Protein AF-A0A243Q905-F1 (afdb_monomer_lite)

Structure (mmCIF, N/CA/C/O backbone):
data_AF-A0A243Q905-F1
#
_entry.id   AF-A0A243Q905-F1
#
loop_
_atom_site.group_PDB
_atom_site.id
_atom_site.type_symbol
_atom_site.label_atom_id
_atom_site.label_alt_id
_atom_site.label_comp_id
_atom_site.label_asym_id
_atom_site.label_entity_id
_atom_site.label_seq_id
_atom_site.pdbx_PDB_ins_code
_atom_site.Cartn_x
_atom_site.Cartn_y
_atom_site.Cartn_z
_atom_site.occupancy
_atom_site.B_iso_or_equiv
_atom_site.auth_seq_id
_atom_site.auth_comp_id
_atom_site.auth_asym_id
_atom_site.auth_atom_id
_atom_site.pdbx_PDB_model_num
ATOM 1 N N . MET A 1 1 ? 5.027 20.295 26.145 1.00 36.41 1 MET A N 1
ATOM 2 C CA . MET A 1 1 ? 4.636 19.138 25.311 1.00 36.41 1 MET A CA 1
ATOM 3 C C . MET A 1 1 ? 5.663 18.046 25.541 1.00 36.41 1 MET A C 1
ATOM 5 O O . MET A 1 1 ? 6.809 18.244 25.166 1.00 36.41 1 MET A O 1
ATOM 9 N N . GLY A 1 2 ? 5.301 16.977 26.256 1.00 36.75 2 GLY A N 1
ATOM 10 C CA . GLY A 1 2 ? 6.217 15.869 26.540 1.00 36.75 2 GLY A CA 1
ATOM 11 C C . GLY A 1 2 ? 6.586 15.154 25.245 1.00 36.75 2 GLY A C 1
ATOM 12 O O . GLY A 1 2 ? 5.700 14.657 24.554 1.00 36.75 2 GLY A O 1
ATOM 13 N N . GLY A 1 3 ? 7.871 15.168 24.891 1.00 38.31 3 GLY A N 1
ATOM 14 C CA . GLY A 1 3 ? 8.380 14.436 23.739 1.00 38.31 3 GLY A CA 1
ATOM 15 C C . GLY A 1 3 ? 8.207 12.945 23.987 1.00 38.31 3 GLY A C 1
ATOM 16 O O . GLY A 1 3 ? 8.796 12.408 24.922 1.00 38.31 3 GLY A O 1
ATOM 17 N N . ALA A 1 4 ? 7.365 12.294 23.188 1.00 54.94 4 ALA A N 1
ATOM 18 C CA . ALA A 1 4 ? 7.300 10.845 23.180 1.00 54.94 4 ALA A CA 1
ATOM 19 C C . ALA A 1 4 ? 8.661 10.312 22.724 1.00 54.94 4 ALA A C 1
ATOM 21 O O . ALA A 1 4 ? 9.200 10.762 21.709 1.00 54.94 4 ALA A O 1
ATOM 22 N N . THR A 1 5 ? 9.220 9.376 23.486 1.00 56.31 5 THR A N 1
ATOM 23 C CA . THR A 1 5 ? 10.398 8.614 23.077 1.00 56.31 5 THR A CA 1
ATOM 24 C C . THR A 1 5 ? 10.138 8.037 21.682 1.00 56.31 5 THR A C 1
ATOM 26 O O . THR A 1 5 ? 9.063 7.468 21.467 1.00 56.31 5 THR A O 1
ATOM 29 N N . PRO A 1 6 ? 11.059 8.190 20.715 1.00 58.44 6 PRO A N 1
ATOM 30 C CA . PRO A 1 6 ? 10.881 7.590 19.402 1.00 58.44 6 PRO A CA 1
ATOM 31 C C . PRO A 1 6 ? 10.760 6.074 19.567 1.00 58.44 6 PRO A C 1
ATOM 33 O O . PRO A 1 6 ? 11.680 5.412 20.041 1.00 58.44 6 PRO A O 1
ATOM 36 N N . MET A 1 7 ? 9.596 5.536 19.213 1.00 63.97 7 MET A N 1
ATOM 37 C CA . MET A 1 7 ? 9.356 4.100 19.235 1.00 63.97 7 MET A CA 1
ATOM 38 C C . MET A 1 7 ? 9.819 3.482 17.920 1.00 63.97 7 MET A C 1
ATOM 40 O O . MET A 1 7 ? 9.433 3.937 16.842 1.00 63.97 7 MET A O 1
ATOM 44 N N . THR A 1 8 ? 10.632 2.433 18.010 1.00 59.84 8 THR A N 1
ATOM 45 C CA . THR A 1 8 ? 11.116 1.689 16.845 1.00 59.84 8 THR A CA 1
ATOM 46 C C . THR A 1 8 ? 10.045 0.711 16.353 1.00 59.84 8 THR A C 1
ATOM 48 O O . THR A 1 8 ? 9.498 -0.086 17.111 1.00 59.84 8 THR A O 1
ATOM 51 N N . THR A 1 9 ? 9.750 0.749 15.055 1.00 60.66 9 THR A N 1
ATOM 52 C CA . THR A 1 9 ? 8.813 -0.153 14.354 1.00 60.66 9 THR A CA 1
ATOM 53 C C . THR A 1 9 ? 9.417 -1.519 14.025 1.00 60.66 9 THR A C 1
ATOM 55 O O . THR A 1 9 ? 8.675 -2.494 13.856 1.00 60.66 9 THR A O 1
ATOM 58 N N . ARG A 1 10 ? 10.754 -1.581 13.921 1.00 60.81 10 ARG A N 1
ATOM 59 C CA . ARG A 1 10 ? 11.518 -2.723 13.391 1.00 60.81 10 ARG A CA 1
ATOM 60 C C . ARG A 1 10 ? 11.431 -3.977 14.250 1.00 60.81 10 ARG A C 1
ATOM 62 O O . ARG A 1 10 ? 11.291 -5.054 13.685 1.00 60.81 10 ARG A O 1
ATOM 69 N N . ASP A 1 11 ? 11.412 -3.823 15.568 1.00 65.38 11 ASP A N 1
ATOM 70 C CA . ASP A 1 11 ? 11.341 -4.962 16.494 1.00 65.38 11 ASP A CA 1
ATOM 71 C C . ASP A 1 11 ? 9.894 -5.324 16.865 1.00 65.38 11 ASP A C 1
ATOM 73 O O . ASP A 1 11 ? 9.646 -6.268 17.599 1.00 65.38 11 ASP A O 1
ATOM 77 N N . HIS A 1 12 ? 8.907 -4.595 16.325 1.00 68.69 12 HIS A N 1
ATOM 78 C CA . HIS A 1 12 ? 7.469 -4.783 16.574 1.00 68.69 12 HIS A CA 1
ATOM 79 C C . HIS A 1 12 ? 7.015 -4.665 18.044 1.00 68.69 12 HIS A C 1
ATOM 81 O O . HIS A 1 12 ? 5.816 -4.758 18.313 1.00 68.69 12 HIS A O 1
ATOM 87 N N . ASP A 1 13 ? 7.926 -4.350 18.963 1.00 79.31 13 ASP A N 1
ATOM 88 C CA . ASP A 1 13 ? 7.658 -4.168 20.395 1.00 79.31 13 ASP A CA 1
ATOM 89 C C . ASP A 1 13 ? 6.723 -2.991 20.698 1.00 79.31 13 ASP A C 1
ATOM 91 O O . ASP A 1 13 ? 6.077 -2.959 21.744 1.00 79.31 13 ASP A O 1
ATOM 95 N N . TYR A 1 14 ? 6.556 -2.059 19.749 1.00 84.38 14 TYR A N 1
ATOM 96 C CA . TYR A 1 14 ? 5.599 -0.954 19.870 1.00 84.38 14 TYR A CA 1
ATOM 97 C C . TYR A 1 14 ? 4.170 -1.439 20.150 1.00 84.38 14 TYR A C 1
ATOM 99 O O . TYR A 1 14 ? 3.373 -0.709 20.730 1.00 84.38 14 TYR A O 1
ATOM 107 N N . ALA A 1 15 ? 3.820 -2.658 19.722 1.00 84.38 15 ALA A N 1
ATOM 108 C CA . ALA A 1 15 ? 2.500 -3.223 19.960 1.00 84.38 15 ALA A CA 1
ATOM 109 C C . ALA A 1 15 ? 2.271 -3.579 21.438 1.00 84.38 15 ALA A C 1
ATOM 111 O O . ALA A 1 15 ? 1.122 -3.622 21.864 1.00 84.38 15 ALA A O 1
ATOM 112 N N . ALA A 1 16 ? 3.324 -3.820 22.218 1.00 86.44 16 ALA A N 1
ATOM 113 C CA . ALA A 1 16 ? 3.224 -4.059 23.656 1.00 86.44 16 ALA A CA 1
ATOM 114 C C . ALA A 1 16 ? 3.307 -2.762 24.482 1.00 86.44 16 ALA A C 1
ATOM 116 O O . ALA A 1 16 ? 2.997 -2.784 25.670 1.00 86.44 16 ALA A O 1
ATOM 117 N N . ASP A 1 17 ? 3.694 -1.636 23.870 1.00 90.81 17 ASP A N 1
ATOM 118 C CA . ASP A 1 17 ? 3.846 -0.361 24.570 1.00 90.81 17 ASP A CA 1
ATOM 119 C C . ASP A 1 17 ? 2.500 0.176 25.090 1.00 90.81 17 ASP A C 1
ATOM 121 O O . ASP A 1 17 ? 1.520 0.344 24.356 1.00 90.81 17 ASP A O 1
ATOM 125 N N . GLU A 1 18 ? 2.450 0.486 26.385 1.00 92.69 18 GLU A N 1
ATOM 126 C CA . GLU A 1 18 ? 1.229 0.948 27.047 1.00 92.69 18 GLU A CA 1
ATOM 127 C C . GLU A 1 18 ? 0.772 2.322 26.547 1.00 92.69 18 GLU A C 1
ATOM 129 O O . GLU A 1 18 ? -0.429 2.604 26.475 1.00 92.69 18 GLU A O 1
ATOM 134 N N . THR A 1 19 ? 1.715 3.201 26.195 1.00 91.38 19 THR A N 1
ATOM 135 C CA . THR A 1 19 ? 1.391 4.532 25.677 1.00 91.38 19 THR A CA 1
ATOM 136 C C . THR A 1 19 ? 0.781 4.427 24.289 1.00 91.38 19 THR A C 1
ATOM 138 O O . THR A 1 19 ? -0.249 5.052 24.033 1.00 91.38 19 THR A O 1
ATOM 141 N N . TYR A 1 20 ? 1.347 3.591 23.425 1.00 91.88 20 TYR A N 1
ATOM 142 C CA . TYR A 1 20 ? 0.787 3.251 22.129 1.00 91.88 20 TYR A CA 1
ATOM 143 C C . TYR A 1 20 ? -0.635 2.718 22.247 1.00 91.88 20 TYR A C 1
ATOM 145 O O . TYR A 1 20 ? -1.537 3.249 21.597 1.00 91.88 20 TYR A O 1
ATOM 153 N N . GLN A 1 21 ? -0.855 1.715 23.101 1.00 93.12 21 GLN A N 1
ATOM 154 C CA . GLN A 1 21 ? -2.175 1.112 23.281 1.00 93.12 21 GLN A CA 1
ATOM 155 C C . GLN A 1 21 ? -3.198 2.125 23.795 1.00 93.12 21 GLN A C 1
ATOM 157 O O . GLN A 1 21 ? -4.305 2.217 23.261 1.00 93.12 21 GLN A O 1
ATOM 162 N N . ARG A 1 22 ? -2.812 2.956 24.769 1.00 95.25 22 ARG A N 1
ATOM 163 C CA . ARG A 1 22 ? -3.668 4.023 25.301 1.00 95.25 22 ARG A CA 1
ATOM 164 C C . ARG A 1 22 ? -4.036 5.056 24.234 1.00 95.25 22 ARG A C 1
ATOM 166 O O . ARG A 1 22 ? -5.208 5.407 24.115 1.00 95.25 22 ARG A O 1
ATOM 173 N N . VAL A 1 23 ? -3.063 5.538 23.457 1.00 95.19 23 VAL A N 1
ATOM 174 C CA . VAL A 1 23 ? -3.295 6.536 22.397 1.00 95.19 23 VAL A CA 1
ATOM 175 C C . VAL A 1 23 ? -4.145 5.947 21.273 1.00 95.19 23 VAL A C 1
ATOM 177 O O . VAL A 1 23 ? -5.120 6.569 20.856 1.00 95.19 23 VAL A O 1
ATOM 180 N N . LYS A 1 24 ? -3.824 4.730 20.819 1.00 95.38 24 LYS A N 1
ATOM 181 C CA . LYS A 1 24 ? -4.591 4.007 19.800 1.00 95.38 24 LYS A CA 1
ATOM 182 C C . LYS A 1 24 ? -6.045 3.829 20.233 1.00 95.38 24 LYS A C 1
ATOM 184 O O . LYS A 1 24 ? -6.941 4.137 19.450 1.00 95.38 24 LYS A O 1
ATOM 189 N N . LYS A 1 25 ? -6.281 3.380 21.471 1.00 95.94 25 LYS A N 1
ATOM 190 C CA . LYS A 1 25 ? -7.632 3.209 22.017 1.00 95.94 25 LYS A CA 1
ATOM 191 C C . LYS A 1 25 ? -8.383 4.539 22.076 1.00 95.94 25 LYS A C 1
ATOM 193 O O . LYS A 1 25 ? -9.474 4.623 21.535 1.00 95.94 25 LYS A O 1
ATOM 198 N N . SER A 1 26 ? -7.773 5.578 22.649 1.00 96.94 26 SER A N 1
ATOM 199 C CA . SER A 1 26 ? -8.389 6.909 22.770 1.00 96.94 26 SER A CA 1
ATOM 200 C C . SER A 1 26 ? -8.826 7.482 21.415 1.00 96.94 26 SER A C 1
ATOM 202 O O . SER A 1 26 ? -9.953 7.948 21.273 1.00 96.94 26 SER A O 1
ATOM 204 N N . LEU A 1 27 ? -7.975 7.382 20.387 1.00 97.12 27 LEU A N 1
ATOM 205 C CA . LEU A 1 27 ? -8.321 7.831 19.033 1.00 97.12 27 LEU A CA 1
ATOM 206 C C . LEU A 1 27 ? -9.407 6.966 18.381 1.00 97.12 27 LEU A C 1
ATOM 208 O O . LEU A 1 27 ? -10.259 7.499 17.675 1.00 97.12 27 LEU A O 1
ATOM 212 N N . THR A 1 28 ? -9.383 5.651 18.616 1.00 96.69 28 THR A N 1
ATOM 213 C CA . THR A 1 28 ? -10.397 4.724 18.087 1.00 96.69 28 THR A CA 1
ATOM 214 C C . THR A 1 28 ? -11.769 5.026 18.684 1.00 96.69 28 THR A C 1
ATOM 216 O O . THR A 1 28 ? -12.728 5.203 17.935 1.00 96.69 28 THR A O 1
ATOM 219 N N . ASP A 1 29 ? -11.844 5.164 20.011 1.00 95.50 29 ASP A N 1
ATOM 220 C CA . ASP A 1 29 ? -13.077 5.500 20.728 1.00 95.50 29 ASP A CA 1
ATOM 221 C C . ASP A 1 29 ? -13.626 6.852 20.235 1.00 95.50 29 ASP A C 1
ATOM 223 O O . ASP A 1 29 ? -14.781 6.944 19.832 1.00 95.50 29 ASP A O 1
ATOM 227 N N . ALA A 1 30 ? -12.770 7.879 20.128 1.00 96.75 30 ALA A N 1
ATOM 228 C CA . ALA A 1 30 ? -13.175 9.198 19.638 1.00 96.75 30 ALA A CA 1
ATOM 229 C C . ALA A 1 30 ? -13.714 9.176 18.192 1.00 96.75 30 ALA A C 1
ATOM 231 O O . ALA A 1 30 ? -14.621 9.941 17.852 1.00 96.75 30 ALA A O 1
ATOM 232 N N . MET A 1 31 ? -13.173 8.312 17.324 1.00 96.31 31 MET A N 1
ATOM 233 C CA . MET A 1 31 ? -13.689 8.130 15.963 1.00 96.31 31 MET A CA 1
ATOM 234 C C . MET A 1 31 ? -15.065 7.458 15.950 1.00 96.31 31 MET A C 1
ATOM 236 O O . MET A 1 31 ? -15.927 7.881 15.179 1.00 96.31 31 MET A O 1
ATOM 240 N N . ILE A 1 32 ? -15.288 6.456 16.804 1.00 95.75 32 ILE A N 1
ATOM 241 C CA . ILE A 1 32 ? -16.585 5.778 16.948 1.00 95.75 32 ILE A CA 1
ATOM 242 C C . ILE A 1 32 ? -17.635 6.736 17.515 1.00 95.75 32 ILE A C 1
ATOM 244 O O . ILE A 1 32 ? -18.734 6.828 16.964 1.00 95.75 32 ILE A O 1
ATOM 248 N N . ASP A 1 33 ? -17.286 7.507 18.546 1.00 95.44 33 ASP A N 1
ATOM 249 C CA . ASP A 1 33 ? -18.168 8.523 19.122 1.00 95.44 33 ASP A CA 1
ATOM 250 C C . ASP A 1 33 ? -18.576 9.533 18.046 1.00 95.44 33 ASP A C 1
ATOM 252 O O . ASP A 1 33 ? -19.760 9.814 17.843 1.00 95.44 33 ASP A O 1
ATOM 256 N N . ARG A 1 34 ? -17.602 10.026 17.266 1.0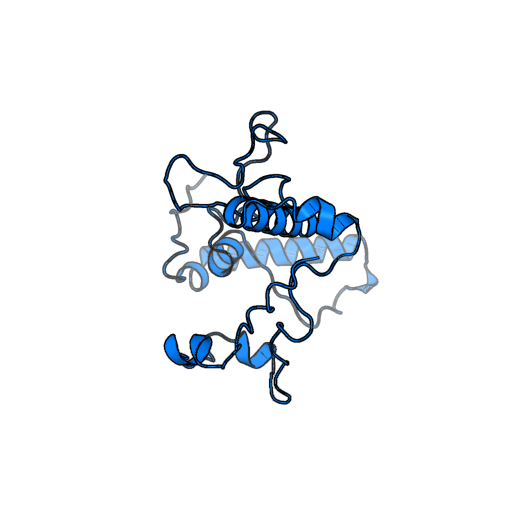0 96.94 34 ARG A N 1
ATOM 257 C CA . ARG A 1 34 ? -17.875 10.967 16.176 1.00 96.94 34 ARG A CA 1
ATOM 258 C C . ARG A 1 34 ? -18.741 10.351 15.081 1.00 96.94 34 ARG A C 1
ATOM 260 O O . ARG A 1 34 ? -19.637 11.036 14.590 1.00 96.94 34 ARG A O 1
ATOM 267 N N . ALA A 1 35 ? -18.508 9.097 14.703 1.00 96.38 35 ALA A N 1
ATOM 268 C CA . ALA A 1 35 ? -19.347 8.402 13.731 1.00 96.38 35 ALA A CA 1
ATOM 269 C C . ALA A 1 35 ? -20.794 8.283 14.235 1.00 96.38 35 ALA A C 1
ATOM 271 O O . ALA A 1 35 ? -21.719 8.610 13.497 1.00 96.38 35 ALA A O 1
ATOM 272 N N . THR A 1 36 ? -20.982 7.942 15.511 1.00 96.81 36 THR A N 1
ATOM 273 C CA . THR A 1 36 ? -22.301 7.823 16.155 1.00 96.81 36 THR A CA 1
ATOM 274 C C . THR A 1 36 ? -23.065 9.151 16.173 1.00 96.81 36 THR A C 1
ATOM 276 O O . THR A 1 36 ? -24.280 9.161 16.012 1.00 96.81 36 THR A O 1
ATOM 279 N N . THR A 1 37 ? -22.378 10.300 16.259 1.00 96.81 37 THR A N 1
ATOM 280 C CA . THR A 1 37 ? -23.061 11.608 16.135 1.00 96.81 37 THR A CA 1
ATOM 281 C C . THR A 1 37 ? -23.697 11.854 14.760 1.00 96.81 37 THR A C 1
ATOM 283 O O . THR A 1 37 ? -24.601 12.679 14.655 1.00 96.81 37 THR A O 1
ATOM 286 N N . VAL A 1 38 ? -23.211 11.186 13.706 1.00 97.75 38 VAL A N 1
ATOM 287 C CA . VAL A 1 38 ? -23.707 11.326 12.322 1.00 97.75 38 VAL A CA 1
ATOM 288 C C . VAL A 1 38 ? -24.605 10.152 11.925 1.00 97.75 38 VAL A C 1
ATOM 290 O O . VAL A 1 38 ? -25.534 10.342 11.146 1.00 97.75 38 VAL A O 1
ATOM 293 N N . LEU A 1 39 ? -24.344 8.964 12.475 1.00 96.94 39 LEU A N 1
ATOM 294 C CA . LEU A 1 39 ? -25.068 7.715 12.234 1.00 96.94 39 LEU A CA 1
ATOM 295 C C . LEU A 1 39 ? -25.496 7.091 13.577 1.00 96.94 39 LEU A C 1
ATOM 297 O O . LEU A 1 39 ? -24.887 6.112 14.011 1.00 96.94 39 LEU A O 1
ATOM 301 N N . PRO A 1 40 ? -26.503 7.647 14.277 1.00 95.62 40 PRO A N 1
ATOM 302 C CA . PRO A 1 40 ? -26.895 7.181 15.612 1.00 95.62 40 PRO A CA 1
ATOM 303 C C . PRO A 1 40 ? -27.286 5.700 15.661 1.00 95.62 40 PRO A C 1
ATOM 305 O O . PRO A 1 40 ? -27.155 5.040 16.687 1.00 95.62 40 PRO A O 1
ATOM 308 N N . GLU A 1 41 ? -27.742 5.139 14.542 1.00 96.38 41 GLU A N 1
ATOM 309 C CA . GLU A 1 41 ? -28.141 3.743 14.430 1.00 96.38 41 GLU A CA 1
ATOM 310 C C . GLU A 1 41 ? -27.012 2.742 14.707 1.00 96.38 41 GLU A C 1
ATOM 312 O O . GLU A 1 41 ? -27.321 1.589 15.006 1.00 96.38 41 GLU A O 1
ATOM 317 N N . ILE A 1 42 ? -25.735 3.143 14.629 1.00 94.69 42 ILE A N 1
ATOM 318 C CA . ILE A 1 42 ? -24.589 2.252 14.882 1.00 94.69 42 ILE A CA 1
ATOM 319 C C . ILE A 1 42 ? -24.231 2.142 16.371 1.00 94.69 42 ILE A C 1
ATOM 321 O O . ILE A 1 42 ? -23.429 1.277 16.738 1.00 94.69 42 ILE A O 1
ATOM 325 N N . GLU A 1 43 ? -24.818 2.983 17.230 1.00 93.81 43 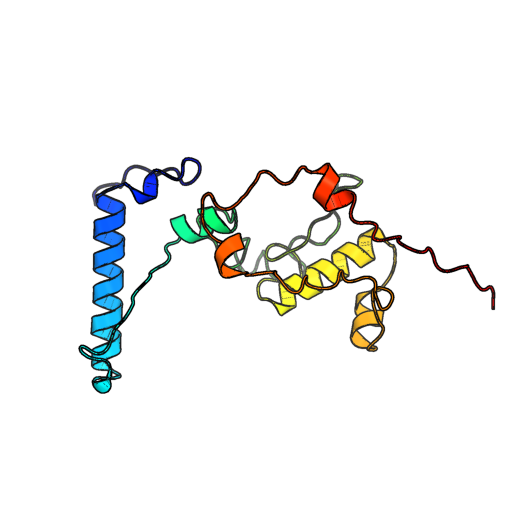GLU A N 1
ATOM 326 C CA . GLU A 1 43 ? -24.540 2.990 18.666 1.00 93.81 43 GLU A CA 1
ATOM 327 C C . GLU A 1 43 ? -24.830 1.619 19.288 1.00 93.81 43 GLU A C 1
ATOM 329 O O . GLU A 1 43 ? -25.887 1.021 19.076 1.00 93.81 43 GLU A O 1
ATOM 334 N N . GLY A 1 44 ? -23.861 1.078 20.032 1.00 92.94 44 GLY A N 1
ATOM 335 C CA . GLY A 1 44 ? -23.980 -0.244 20.653 1.00 92.94 44 GLY A CA 1
ATOM 336 C C . GLY A 1 44 ? -24.067 -1.422 19.669 1.00 92.94 44 GLY A C 1
ATOM 337 O O . GLY A 1 44 ? -24.256 -2.554 20.109 1.00 92.94 44 GLY A O 1
ATOM 338 N N . ARG A 1 45 ? -23.917 -1.198 18.352 1.00 95.44 45 ARG A N 1
ATOM 339 C CA . ARG A 1 45 ? -23.971 -2.251 17.316 1.00 95.44 45 ARG A CA 1
ATOM 340 C C . ARG A 1 45 ? -22.603 -2.691 16.798 1.00 95.44 45 ARG A C 1
ATOM 342 O O . ARG A 1 45 ? -22.528 -3.573 15.944 1.00 95.44 45 ARG A O 1
ATOM 349 N N . VAL A 1 46 ? -21.520 -2.100 17.299 1.00 93.31 46 VAL A N 1
ATOM 350 C CA . VAL A 1 46 ? -20.151 -2.490 16.939 1.00 93.31 46 VAL A CA 1
ATOM 351 C C . VAL A 1 46 ? -19.837 -3.861 17.545 1.00 93.31 46 VAL A C 1
ATOM 353 O O . VAL A 1 46 ? -19.619 -3.988 18.745 1.00 93.31 46 VAL A O 1
ATOM 356 N N . VAL A 1 47 ? -19.810 -4.897 16.704 1.00 96.00 47 VAL A N 1
ATOM 357 C CA . VAL A 1 47 ? -19.479 -6.280 17.111 1.00 96.00 47 VAL A CA 1
ATOM 358 C C . VAL A 1 47 ? -17.980 -6.584 17.059 1.00 96.00 47 VAL A C 1
ATOM 360 O O . VAL A 1 47 ? -17.511 -7.533 17.682 1.00 96.00 47 VAL A O 1
ATOM 363 N N . HIS A 1 48 ? -17.222 -5.791 16.302 1.00 93.75 48 HIS A N 1
ATOM 364 C CA . HIS A 1 48 ? -15.781 -5.922 16.147 1.00 93.75 48 HIS A CA 1
ATOM 365 C C . HIS A 1 48 ? -15.170 -4.559 15.819 1.00 93.75 48 HIS A C 1
ATOM 367 O O . HIS A 1 48 ? -15.752 -3.787 15.058 1.00 93.75 48 HIS A O 1
ATOM 373 N N . GLN A 1 49 ? -13.989 -4.290 16.370 1.00 91.50 49 GLN A N 1
ATOM 374 C CA . GLN A 1 49 ? -13.217 -3.088 16.086 1.00 91.50 49 GLN A CA 1
ATOM 375 C C . GLN A 1 49 ? -11.734 -3.428 15.958 1.00 91.50 49 GLN A C 1
ATOM 377 O O . GLN A 1 49 ? -11.164 -4.124 16.799 1.00 91.50 49 GLN A O 1
ATOM 382 N N . GLU A 1 50 ? -11.105 -2.881 14.927 1.00 92.25 50 GLU A N 1
ATOM 383 C CA . GLU A 1 50 ? -9.663 -2.919 14.740 1.00 92.25 50 GLU A CA 1
ATOM 384 C C . GLU A 1 50 ? -9.213 -1.581 14.152 1.00 92.25 50 GLU A C 1
ATOM 386 O O . GLU A 1 50 ? -9.832 -1.048 13.235 1.00 92.25 50 GLU A O 1
ATOM 391 N N . ALA A 1 51 ? -8.131 -1.028 14.696 1.00 94.19 51 ALA A N 1
ATOM 392 C CA . ALA A 1 51 ? -7.542 0.215 14.217 1.00 94.19 51 ALA A CA 1
ATOM 393 C C . ALA A 1 51 ? -6.110 -0.023 13.733 1.00 94.19 51 ALA A C 1
ATOM 395 O O . ALA A 1 51 ? -5.345 -0.765 14.358 1.00 94.19 51 ALA A O 1
ATOM 396 N N . ALA A 1 52 ? -5.726 0.660 12.660 1.00 92.50 52 ALA A N 1
ATOM 397 C CA . ALA A 1 52 ? -4.351 0.731 12.183 1.00 92.50 52 ALA A CA 1
ATOM 398 C C . ALA A 1 52 ? -3.761 2.116 12.485 1.00 92.50 52 ALA A C 1
ATOM 400 O O . ALA A 1 52 ? -4.460 3.125 12.491 1.00 92.50 52 ALA A O 1
ATOM 401 N N . THR A 1 53 ? -2.459 2.158 12.747 1.00 92.94 53 THR A N 1
ATOM 402 C CA . THR A 1 53 ? -1.691 3.385 13.017 1.00 92.94 53 THR A CA 1
ATOM 403 C C . THR A 1 53 ? -0.557 3.531 11.997 1.00 92.94 53 THR A C 1
ATOM 405 O O . THR A 1 53 ? -0.225 2.547 11.334 1.00 92.94 53 THR A O 1
ATOM 408 N N . PRO A 1 54 ? 0.116 4.691 11.891 1.00 91.62 54 PRO A N 1
ATOM 409 C CA . PRO A 1 54 ? 1.319 4.811 11.061 1.00 91.62 54 PRO A CA 1
ATOM 410 C C . PRO A 1 54 ? 2.393 3.755 11.381 1.00 91.62 54 PRO A C 1
ATOM 412 O O . PRO A 1 54 ? 2.993 3.196 10.470 1.00 91.62 54 PRO A O 1
ATOM 415 N N . LEU A 1 55 ? 2.556 3.375 12.655 1.00 91.69 55 LEU A N 1
ATOM 416 C CA . LEU A 1 55 ? 3.456 2.283 13.060 1.00 91.69 55 LEU A CA 1
ATOM 417 C C . LEU A 1 55 ? 2.980 0.913 12.544 1.00 91.69 55 LEU A C 1
ATOM 419 O O . LEU A 1 55 ? 3.788 0.068 12.155 1.00 91.69 55 LEU A O 1
ATOM 423 N N . THR A 1 56 ? 1.659 0.701 12.497 1.00 90.50 56 THR A N 1
ATOM 424 C CA . THR A 1 56 ? 1.047 -0.490 11.880 1.00 90.50 56 THR A CA 1
ATOM 425 C C . THR A 1 56 ? 1.327 -0.515 10.378 1.00 90.50 56 THR A C 1
ATOM 427 O O . THR A 1 56 ? 1.769 -1.534 9.849 1.00 90.50 56 THR A O 1
ATOM 430 N N . GLN A 1 57 ? 1.139 0.618 9.699 1.00 91.62 57 GLN A N 1
ATOM 431 C CA . GLN A 1 57 ? 1.377 0.758 8.265 1.00 91.62 57 GLN A CA 1
ATOM 432 C C . GLN A 1 57 ? 2.845 0.518 7.904 1.00 91.62 57 GLN A C 1
ATOM 434 O O . GLN A 1 57 ? 3.135 -0.238 6.975 1.00 91.62 57 GLN A O 1
ATOM 439 N N . GLU A 1 58 ? 3.775 1.115 8.648 1.00 90.88 58 GLU A N 1
ATOM 440 C CA . GLU A 1 58 ? 5.211 0.908 8.463 1.00 90.88 58 GLU A CA 1
ATOM 441 C C . GLU A 1 58 ? 5.592 -0.560 8.666 1.00 90.88 58 GLU A C 1
ATOM 443 O O . GLU A 1 58 ? 6.285 -1.134 7.830 1.00 90.88 58 GLU A O 1
ATOM 448 N N . ARG A 1 59 ? 5.059 -1.215 9.706 1.00 87.00 59 ARG A N 1
ATOM 449 C CA . ARG A 1 59 ? 5.269 -2.651 9.935 1.00 87.00 59 ARG A CA 1
ATOM 450 C C . ARG A 1 59 ? 4.855 -3.500 8.731 1.00 87.00 59 ARG A C 1
ATOM 452 O O . ARG A 1 59 ? 5.627 -4.358 8.309 1.00 87.00 59 ARG A O 1
ATOM 459 N N . TYR A 1 60 ? 3.654 -3.294 8.193 1.00 86.75 60 TYR A N 1
ATOM 460 C CA . TYR A 1 60 ? 3.123 -4.160 7.134 1.00 86.75 60 TYR A CA 1
ATOM 461 C C . TYR A 1 60 ? 3.683 -3.858 5.749 1.00 86.75 60 TYR A C 1
ATOM 463 O O . TYR A 1 60 ? 3.876 -4.775 4.955 1.00 86.75 60 TYR A O 1
ATOM 471 N N . THR A 1 61 ? 3.932 -2.587 5.449 1.00 87.88 61 THR A N 1
ATOM 472 C CA . THR A 1 61 ? 4.285 -2.156 4.088 1.00 87.88 61 THR A CA 1
ATOM 473 C C . THR A 1 61 ? 5.746 -1.766 3.938 1.00 87.88 61 THR A C 1
ATOM 475 O O . THR A 1 61 ? 6.190 -1.528 2.820 1.00 87.88 61 THR A O 1
ATOM 478 N N . GLN A 1 62 ? 6.485 -1.672 5.049 1.00 88.81 62 GLN A N 1
ATOM 479 C CA . GLN A 1 62 ? 7.843 -1.122 5.097 1.00 88.81 62 GLN A CA 1
ATOM 480 C C . GLN A 1 62 ? 7.918 0.316 4.556 1.00 88.81 62 GLN A C 1
ATOM 482 O O . GLN A 1 62 ? 8.981 0.796 4.166 1.00 88.81 62 GLN A O 1
ATOM 487 N N . SER A 1 63 ? 6.783 1.023 4.544 1.00 90.19 63 SER A N 1
ATOM 488 C CA . SER A 1 63 ? 6.724 2.430 4.166 1.00 90.19 63 SER A CA 1
ATOM 489 C C . SER A 1 63 ? 7.250 3.283 5.310 1.00 90.19 63 SER A C 1
ATOM 491 O O . SER A 1 63 ? 6.686 3.266 6.404 1.00 90.19 63 SER A O 1
ATOM 493 N N . THR A 1 64 ? 8.303 4.051 5.045 1.00 89.62 64 THR A N 1
ATOM 494 C CA . THR A 1 64 ? 8.919 4.980 5.999 1.00 89.62 64 THR A CA 1
ATOM 495 C C . THR A 1 64 ? 7.871 5.857 6.686 1.00 89.62 64 THR A C 1
ATOM 497 O O . THR A 1 64 ? 7.071 6.503 6.008 1.00 89.62 64 THR A O 1
ATOM 500 N N . GLN A 1 65 ? 7.876 5.887 8.023 1.00 89.69 65 GLN A N 1
ATOM 501 C CA . GLN A 1 65 ? 6.943 6.655 8.862 1.00 89.69 65 GLN A CA 1
ATOM 502 C C . GLN A 1 65 ? 5.459 6.310 8.642 1.00 89.69 65 GLN A C 1
ATOM 504 O O . GLN A 1 65 ? 4.572 7.098 8.970 1.00 89.69 65 GLN A O 1
ATOM 509 N N . GLY A 1 66 ? 5.162 5.149 8.055 1.00 90.31 66 GLY A N 1
ATOM 510 C CA . GLY A 1 66 ? 3.799 4.746 7.715 1.00 90.31 66 GLY A CA 1
ATOM 511 C C . GLY A 1 66 ? 3.190 5.533 6.553 1.00 90.31 66 GLY A C 1
ATOM 512 O O . GLY A 1 66 ? 1.965 5.607 6.440 1.00 90.31 66 GLY A O 1
ATOM 513 N N . ALA A 1 67 ? 4.011 6.134 5.685 1.00 91.94 67 ALA A N 1
ATOM 514 C CA . ALA A 1 67 ? 3.530 6.920 4.554 1.00 91.94 67 ALA A CA 1
ATOM 515 C C . ALA A 1 67 ? 2.669 6.073 3.598 1.00 91.94 67 ALA A C 1
ATOM 517 O O . ALA A 1 67 ? 3.148 5.142 2.955 1.00 91.94 67 ALA A O 1
ATOM 518 N N . SER A 1 68 ? 1.385 6.416 3.465 1.00 88.88 68 SER A N 1
ATOM 519 C CA . SER A 1 68 ? 0.437 5.648 2.636 1.00 88.88 68 SER A CA 1
ATOM 520 C C . SER A 1 68 ? 0.606 5.879 1.129 1.00 88.88 68 SER A C 1
ATOM 522 O O . SER A 1 68 ? 0.130 5.085 0.322 1.00 88.88 68 SER A O 1
ATOM 524 N N . TYR A 1 69 ? 1.294 6.954 0.738 1.00 90.56 69 TYR A N 1
ATOM 525 C CA . TYR A 1 69 ? 1.414 7.401 -0.654 1.00 90.56 69 TYR A CA 1
ATOM 526 C C . TYR A 1 69 ? 2.860 7.430 -1.176 1.00 90.56 69 TYR A C 1
ATOM 528 O O . TYR A 1 69 ? 3.154 8.057 -2.196 1.00 90.56 69 TYR A O 1
ATOM 536 N N . GLY A 1 70 ? 3.761 6.710 -0.503 1.00 89.50 70 GLY A N 1
ATOM 537 C CA . GLY A 1 70 ? 5.183 6.714 -0.828 1.00 89.50 70 GLY A CA 1
ATOM 538 C C . GLY A 1 70 ? 5.849 8.032 -0.434 1.00 89.50 70 GLY A C 1
ATOM 539 O O . GLY A 1 70 ? 5.549 8.588 0.621 1.00 89.50 70 GLY A O 1
ATOM 540 N N . ILE A 1 71 ? 6.767 8.520 -1.273 1.00 90.44 71 ILE A N 1
ATOM 541 C CA . ILE A 1 71 ? 7.411 9.827 -1.066 1.00 90.44 71 ILE A CA 1
ATOM 542 C C . ILE A 1 71 ? 6.396 10.974 -1.094 1.00 90.44 71 ILE A C 1
ATOM 544 O O . ILE A 1 71 ? 5.330 10.853 -1.706 1.00 90.44 71 ILE A O 1
ATOM 548 N N . GLU A 1 72 ? 6.770 12.082 -0.453 1.00 88.75 72 GLU A N 1
ATOM 549 C CA . GLU A 1 72 ? 5.962 13.293 -0.337 1.00 88.75 72 GLU A CA 1
ATOM 550 C C . GLU A 1 72 ? 5.360 13.724 -1.685 1.00 88.75 72 GLU A C 1
ATOM 552 O O . GLU A 1 72 ? 5.977 13.646 -2.748 1.00 88.75 72 GLU A O 1
ATOM 557 N N . MET A 1 73 ? 4.109 14.180 -1.641 1.00 82.81 73 MET A N 1
ATOM 558 C CA . MET A 1 73 ? 3.419 14.701 -2.813 1.00 82.81 73 MET A CA 1
ATOM 559 C C . MET A 1 73 ? 3.377 16.225 -2.743 1.00 82.81 73 MET A C 1
ATOM 561 O O . MET A 1 73 ? 2.353 16.820 -2.420 1.00 82.81 73 MET A O 1
ATOM 565 N N . ASN A 1 74 ? 4.520 16.846 -3.028 1.00 86.69 74 ASN A N 1
ATOM 566 C CA . ASN A 1 74 ? 4.648 18.294 -3.175 1.00 86.69 74 ASN A CA 1
ATOM 567 C C . ASN A 1 74 ? 4.821 18.674 -4.658 1.00 86.69 74 ASN A C 1
ATOM 569 O O . ASN A 1 74 ? 5.103 17.822 -5.503 1.00 86.69 74 ASN A O 1
ATOM 573 N N . THR A 1 75 ? 4.687 19.957 -4.993 1.00 84.31 75 THR A N 1
ATOM 574 C CA . THR A 1 75 ? 4.789 20.458 -6.379 1.00 84.31 75 THR A CA 1
ATOM 575 C C . THR A 1 75 ? 6.124 20.129 -7.057 1.00 84.31 75 THR A C 1
ATOM 577 O O . THR A 1 75 ? 6.169 19.981 -8.277 1.00 84.31 75 THR A O 1
ATOM 580 N N . HIS A 1 76 ? 7.197 19.947 -6.284 1.00 85.44 76 HIS A N 1
ATOM 581 C CA . HIS A 1 76 ? 8.523 19.550 -6.762 1.00 85.44 76 HIS A CA 1
ATOM 582 C C . HIS A 1 76 ? 8.692 18.033 -6.933 1.00 85.44 76 HIS A C 1
ATOM 584 O O . HIS A 1 76 ? 9.713 17.596 -7.452 1.00 85.44 76 HIS A O 1
ATOM 590 N N . GLN A 1 77 ? 7.724 17.220 -6.507 1.00 83.06 77 GLN A N 1
ATOM 591 C CA . GLN A 1 77 ? 7.750 15.752 -6.576 1.00 83.06 77 GLN A CA 1
ATOM 592 C C . GLN A 1 77 ? 6.547 15.176 -7.340 1.00 83.06 77 GLN A C 1
ATOM 594 O O . GLN A 1 77 ? 6.271 13.974 -7.291 1.00 83.06 77 GLN A O 1
ATOM 599 N N . MET A 1 78 ? 5.846 16.023 -8.097 1.00 81.44 78 MET A N 1
ATOM 600 C CA . MET A 1 78 ? 4.734 15.632 -8.960 1.00 81.44 78 MET A CA 1
ATOM 601 C C . MET A 1 78 ? 5.175 15.350 -10.399 1.00 81.44 78 MET A C 1
ATOM 603 O O . MET A 1 78 ? 6.182 15.861 -10.891 1.00 81.44 78 MET A O 1
ATOM 607 N N . ALA A 1 79 ? 4.379 14.533 -11.094 1.00 80.75 79 ALA A N 1
ATOM 608 C CA . ALA A 1 79 ? 4.535 14.221 -12.513 1.00 80.75 79 ALA A CA 1
ATOM 609 C C . ALA A 1 79 ? 5.985 13.844 -12.889 1.00 80.75 79 ALA A C 1
ATOM 611 O O . ALA A 1 79 ? 6.548 12.883 -12.361 1.00 80.75 79 ALA A O 1
ATOM 612 N N . LEU A 1 80 ? 6.604 14.602 -13.800 1.00 83.38 80 LEU A N 1
ATOM 613 C CA . LEU A 1 80 ? 7.956 14.353 -14.300 1.00 83.38 80 LEU A CA 1
ATOM 614 C C . LEU A 1 80 ? 9.072 14.695 -13.303 1.00 83.38 80 LEU A C 1
ATOM 616 O O . LEU A 1 80 ? 10.236 14.488 -13.628 1.00 83.38 80 LEU A O 1
ATOM 620 N N . ALA A 1 81 ? 8.759 15.190 -12.110 1.00 86.25 81 ALA A N 1
ATOM 621 C CA . ALA A 1 81 ? 9.751 15.391 -11.058 1.00 86.25 81 ALA A CA 1
ATOM 622 C C . ALA A 1 81 ? 9.870 14.175 -10.122 1.00 86.25 81 ALA A C 1
ATOM 624 O O . ALA A 1 81 ? 10.838 14.036 -9.378 1.00 86.25 81 ALA A O 1
ATOM 625 N N . ARG A 1 82 ? 8.923 13.234 -10.205 1.00 90.56 82 ARG A N 1
ATOM 626 C CA . ARG A 1 82 ? 8.944 11.982 -9.440 1.00 90.56 82 ARG A CA 1
ATOM 627 C C . ARG A 1 82 ? 9.960 10.987 -10.019 1.00 90.56 82 ARG A C 1
ATOM 629 O O . ARG A 1 82 ? 10.203 11.047 -11.226 1.00 90.56 82 ARG A O 1
ATOM 636 N N . PRO A 1 83 ? 10.533 10.046 -9.251 1.00 93.19 83 PRO A N 1
ATOM 637 C CA . PRO A 1 83 ? 11.403 9.014 -9.811 1.00 93.19 83 PRO A CA 1
ATOM 638 C C . PRO A 1 83 ? 10.728 8.214 -10.935 1.00 93.19 83 PRO A C 1
ATOM 640 O O . PRO A 1 83 ? 9.583 7.772 -10.813 1.00 93.19 83 PRO A O 1
ATOM 643 N N . GLY A 1 84 ? 11.433 8.075 -12.057 1.00 93.88 84 GLY A N 1
ATOM 644 C CA . GLY A 1 84 ? 11.051 7.176 -13.145 1.00 93.88 84 GLY A CA 1
ATOM 645 C C . GLY A 1 84 ? 11.571 5.751 -12.915 1.00 93.88 84 GLY A C 1
ATOM 646 O O . GLY A 1 84 ? 12.244 5.493 -11.918 1.00 93.88 84 GLY A O 1
ATOM 647 N N . PRO A 1 85 ? 11.313 4.826 -13.852 1.00 96.00 85 PRO A N 1
ATOM 648 C CA . PRO A 1 85 ? 11.685 3.422 -13.689 1.00 96.00 85 PRO A CA 1
ATOM 649 C C . PRO A 1 85 ? 13.196 3.162 -13.723 1.00 96.00 85 PRO A C 1
ATOM 651 O O . PRO A 1 85 ? 13.651 2.179 -13.149 1.00 96.00 85 PRO A O 1
ATOM 654 N N . LYS A 1 86 ? 13.983 4.011 -14.399 1.00 96.19 86 LYS A N 1
ATOM 655 C CA . LYS A 1 86 ? 15.439 3.850 -14.541 1.00 96.19 86 LYS A CA 1
ATOM 656 C C . LYS A 1 86 ? 16.189 4.683 -13.507 1.00 96.19 86 LYS A C 1
ATOM 658 O O . LYS A 1 86 ? 15.849 5.844 -13.284 1.00 96.19 86 LYS A O 1
ATOM 663 N N . THR A 1 87 ? 17.246 4.103 -12.948 1.00 96.38 87 THR A N 1
ATOM 664 C CA . THR A 1 87 ? 18.192 4.792 -12.061 1.00 96.38 87 THR A CA 1
ATOM 665 C C . THR A 1 87 ? 19.541 5.006 -12.754 1.00 96.38 87 THR A C 1
ATOM 667 O O . THR A 1 87 ? 19.766 4.517 -13.863 1.00 96.38 87 THR A O 1
ATOM 670 N N . SER A 1 88 ? 20.456 5.732 -12.106 1.00 96.19 88 SER A N 1
ATOM 671 C CA . SER A 1 88 ? 21.858 5.837 -12.540 1.00 96.19 88 SER A CA 1
ATOM 672 C C . SER A 1 88 ? 22.647 4.534 -12.345 1.00 96.19 88 SER A C 1
ATOM 674 O O . SER A 1 88 ? 23.712 4.370 -12.938 1.00 96.19 88 SER A O 1
ATOM 676 N N . ILE A 1 89 ? 22.132 3.597 -11.541 1.00 97.75 89 ILE A N 1
ATOM 677 C CA . ILE A 1 89 ? 22.751 2.298 -11.285 1.00 97.75 89 ILE A CA 1
ATOM 678 C C . ILE A 1 89 ? 22.233 1.305 -12.326 1.00 97.75 89 ILE A C 1
ATOM 680 O O . ILE A 1 89 ? 21.040 1.003 -12.407 1.00 97.75 89 ILE A O 1
ATOM 684 N N . ARG A 1 90 ? 23.146 0.770 -13.139 1.00 96.00 90 ARG A N 1
ATOM 685 C CA . ARG A 1 90 ? 22.801 -0.207 -14.176 1.00 96.00 90 ARG A CA 1
ATOM 686 C C . ARG A 1 90 ? 22.189 -1.458 -13.543 1.00 96.00 90 ARG A C 1
ATOM 688 O O . ARG A 1 90 ? 22.771 -2.039 -12.637 1.00 96.00 90 ARG A O 1
ATOM 695 N N . GLY A 1 91 ? 21.038 -1.879 -14.061 1.00 96.25 91 GLY A N 1
ATOM 696 C CA . GLY A 1 91 ? 20.320 -3.060 -13.573 1.00 96.25 91 GLY A CA 1
ATOM 697 C C . GLY A 1 91 ? 19.402 -2.795 -12.378 1.00 96.25 91 GLY A C 1
ATOM 698 O O . GLY A 1 91 ? 18.615 -3.671 -12.039 1.00 96.25 91 GLY A O 1
ATOM 699 N N . LEU A 1 92 ? 19.436 -1.596 -11.783 1.00 97.69 92 LEU A N 1
ATOM 700 C CA . LEU A 1 92 ? 18.515 -1.206 -10.719 1.00 97.69 92 LEU A CA 1
ATOM 701 C C . LEU A 1 92 ? 17.357 -0.381 -11.287 1.00 97.69 92 LEU A C 1
ATOM 703 O O . LEU A 1 92 ? 17.554 0.716 -11.824 1.00 97.69 92 LEU A O 1
ATOM 707 N N . TYR A 1 93 ? 16.148 -0.903 -11.108 1.00 97.94 93 TYR A N 1
ATOM 708 C CA . TYR A 1 93 ? 14.905 -0.290 -11.554 1.00 97.94 93 TYR A CA 1
ATOM 709 C C . TYR A 1 93 ? 13.977 -0.011 -10.373 1.00 97.94 93 TYR A C 1
ATOM 711 O O . TYR A 1 93 ? 14.002 -0.727 -9.374 1.00 97.94 93 TYR A O 1
ATOM 719 N N . LEU A 1 94 ? 13.148 1.025 -10.495 1.00 97.00 94 LEU A N 1
ATOM 720 C CA . LEU A 1 94 ? 12.197 1.431 -9.461 1.00 97.00 94 LEU A CA 1
ATOM 721 C C . LEU A 1 94 ? 10.765 1.226 -9.945 1.00 97.00 94 LEU A C 1
ATOM 723 O O . LEU A 1 94 ? 10.462 1.479 -11.108 1.00 97.00 94 LEU A O 1
ATOM 727 N N . ALA A 1 95 ? 9.883 0.791 -9.052 1.00 96.62 95 ALA A N 1
ATOM 728 C CA . ALA A 1 95 ? 8.448 0.681 -9.287 1.00 96.62 95 ALA A CA 1
ATOM 729 C C . ALA A 1 95 ? 7.684 0.972 -7.989 1.00 96.62 95 ALA A C 1
ATOM 731 O O . ALA A 1 95 ? 8.261 1.022 -6.901 1.00 96.62 95 ALA A O 1
ATOM 732 N N . GLY A 1 96 ? 6.371 1.145 -8.100 1.00 94.62 96 GLY A N 1
ATOM 733 C CA . GLY A 1 96 ? 5.473 1.295 -6.960 1.00 94.62 96 GLY A CA 1
ATOM 734 C C . GLY A 1 96 ? 5.102 2.737 -6.625 1.00 94.62 96 GLY A C 1
ATOM 735 O O . GLY A 1 96 ? 5.312 3.660 -7.416 1.00 94.62 96 GLY A O 1
ATOM 736 N N . ALA A 1 97 ? 4.531 2.911 -5.429 1.00 93.31 97 ALA A N 1
ATOM 737 C CA . ALA A 1 97 ? 3.800 4.111 -5.014 1.00 93.31 97 ALA A CA 1
ATOM 738 C C . ALA A 1 97 ? 4.668 5.357 -4.834 1.00 93.31 97 ALA A C 1
ATOM 740 O O . ALA A 1 97 ? 4.111 6.433 -4.651 1.00 93.31 97 ALA A O 1
ATOM 741 N N . SER A 1 98 ? 5.997 5.235 -4.906 1.00 93.06 98 SER A N 1
ATOM 742 C CA . SER A 1 98 ? 6.970 6.343 -4.882 1.00 93.06 98 SER A CA 1
ATOM 743 C C . SER A 1 98 ? 7.490 6.739 -6.272 1.00 93.06 98 SER A C 1
ATOM 745 O O . SER A 1 98 ? 8.227 7.713 -6.395 1.00 93.06 98 SER A O 1
ATOM 747 N N . CYS A 1 99 ? 7.092 6.022 -7.325 1.00 93.94 99 CYS A N 1
ATOM 748 C CA . CYS A 1 99 ? 7.518 6.273 -8.702 1.00 93.94 99 CYS A CA 1
ATOM 749 C C . CYS A 1 99 ? 6.402 6.918 -9.534 1.00 93.94 99 CYS A C 1
ATOM 751 O O . CYS A 1 99 ? 5.260 7.044 -9.085 1.00 93.94 99 CYS A O 1
ATOM 753 N N . ARG A 1 100 ? 6.724 7.359 -10.753 1.00 92.06 100 ARG A N 1
ATOM 754 C CA . ARG A 1 100 ? 5.717 7.802 -11.733 1.00 92.06 100 ARG A CA 1
ATOM 755 C C . ARG A 1 100 ? 4.769 6.651 -12.088 1.00 92.06 100 ARG A C 1
ATOM 757 O O . ARG A 1 100 ? 5.245 5.531 -12.247 1.00 92.06 100 ARG A O 1
ATOM 764 N N . PRO A 1 101 ? 3.465 6.915 -12.274 1.00 90.12 101 PRO A N 1
ATOM 765 C CA . PRO A 1 101 ? 2.812 8.227 -12.331 1.00 90.12 101 PRO A CA 1
ATOM 766 C C . PRO A 1 101 ? 2.464 8.827 -10.960 1.00 90.12 101 PRO A C 1
ATOM 768 O O . PRO A 1 101 ? 2.251 10.033 -10.876 1.00 90.12 101 PRO A O 1
ATOM 771 N N . GLY A 1 102 ? 2.459 8.040 -9.886 1.00 90.19 102 GLY A N 1
ATOM 772 C CA . GLY A 1 102 ? 2.103 8.535 -8.564 1.00 90.19 102 GLY A CA 1
ATOM 773 C C . GLY A 1 102 ? 1.606 7.439 -7.625 1.00 90.19 102 GLY A C 1
ATOM 774 O O . GLY A 1 102 ? 1.685 6.254 -7.960 1.00 90.19 102 GLY A O 1
ATOM 775 N N . PRO A 1 103 ? 1.096 7.835 -6.448 1.00 89.81 103 PRO A N 1
ATOM 776 C CA . PRO A 1 103 ? 0.341 6.940 -5.577 1.00 89.81 103 PRO A CA 1
ATOM 777 C C . PRO A 1 103 ? -0.975 6.488 -6.237 1.00 89.81 103 PRO A C 1
ATOM 779 O O . PRO A 1 103 ? -1.277 6.905 -7.352 1.00 89.81 103 PRO A O 1
ATOM 782 N N . THR A 1 104 ? -1.780 5.701 -5.512 1.00 91.06 104 THR A N 1
ATOM 783 C CA . THR A 1 104 ? -3.005 4.977 -5.935 1.00 91.06 104 THR A CA 1
ATOM 784 C C . THR A 1 104 ? -2.742 3.596 -6.530 1.00 91.06 104 THR A C 1
ATOM 786 O O . THR A 1 104 ? -1.661 3.323 -7.044 1.00 91.06 104 THR A O 1
ATOM 789 N N . THR A 1 105 ? -3.746 2.718 -6.464 1.00 94.19 105 THR A N 1
ATOM 790 C CA . THR A 1 105 ? -3.693 1.366 -7.041 1.00 94.19 105 THR A CA 1
ATOM 791 C C . THR A 1 105 ? -3.397 1.405 -8.538 1.00 94.19 105 THR A C 1
ATOM 793 O O . THR A 1 105 ? -2.515 0.690 -9.009 1.00 94.19 105 THR A O 1
ATOM 796 N N . GLU A 1 106 ? -4.079 2.284 -9.276 1.00 94.31 106 GLU A N 1
ATOM 797 C CA . GLU A 1 106 ? -3.823 2.499 -10.702 1.00 94.31 106 GLU A CA 1
ATOM 798 C C . GLU A 1 106 ? -2.400 3.018 -10.934 1.00 94.31 106 GLU A C 1
ATOM 800 O O . GLU A 1 106 ? -1.678 2.501 -11.785 1.00 94.31 106 GLU A O 1
ATOM 805 N N . GLY A 1 107 ? -1.957 4.001 -10.144 1.00 93.88 107 GLY A N 1
ATOM 806 C CA . GLY A 1 107 ? -0.611 4.548 -10.271 1.00 93.88 107 GLY A CA 1
ATOM 807 C C . GLY A 1 107 ? 0.475 3.499 -10.031 1.00 93.88 107 GLY A C 1
ATOM 808 O O . GLY A 1 107 ? 1.414 3.382 -10.815 1.00 93.88 107 GLY A O 1
ATOM 809 N N . VAL A 1 108 ? 0.321 2.668 -9.004 1.00 95.06 108 VAL A N 1
ATOM 810 C CA . VAL A 1 108 ? 1.237 1.558 -8.705 1.00 95.06 108 VAL A CA 1
ATOM 811 C C . VAL A 1 108 ? 1.251 0.521 -9.830 1.00 95.06 108 VAL A C 1
ATOM 813 O O . VAL A 1 108 ? 2.331 0.081 -10.229 1.00 95.06 108 VAL A O 1
ATOM 816 N N . LEU A 1 109 ? 0.083 0.174 -10.380 1.00 96.25 109 LEU A N 1
ATOM 817 C CA . LEU A 1 109 ? -0.038 -0.725 -11.530 1.00 96.25 109 LEU A CA 1
ATOM 818 C C . LEU A 1 109 ? 0.718 -0.174 -12.748 1.00 96.25 109 LEU A C 1
ATOM 820 O O . LEU A 1 109 ? 1.583 -0.852 -13.305 1.00 96.25 109 LEU A O 1
ATOM 824 N N . LEU A 1 110 ? 0.427 1.069 -13.138 1.00 96.12 110 LEU A N 1
ATOM 825 C CA . LEU A 1 110 ? 1.063 1.725 -14.282 1.00 96.12 110 LEU A CA 1
ATOM 826 C C . LEU A 1 110 ? 2.573 1.876 -14.082 1.00 96.12 110 LEU A C 1
ATOM 828 O O . LEU A 1 110 ? 3.340 1.661 -15.016 1.00 96.12 110 LEU A O 1
ATOM 832 N N . SER A 1 111 ? 3.004 2.188 -12.861 1.00 96.56 111 SER A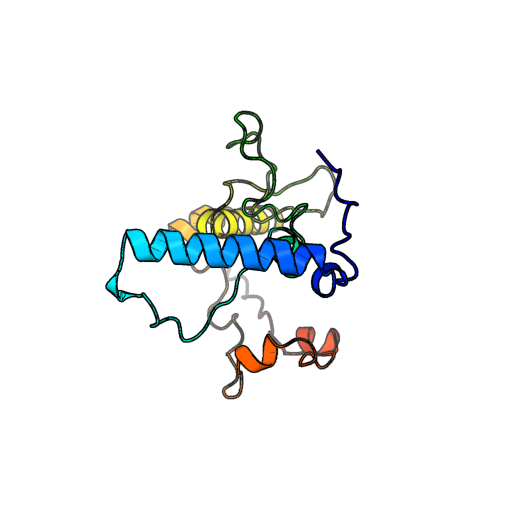 N 1
ATOM 833 C CA . SER A 1 111 ? 4.414 2.222 -12.472 1.00 96.56 111 SER A CA 1
ATOM 834 C C . SER A 1 111 ? 5.097 0.881 -12.760 1.00 96.56 111 SER A C 1
ATOM 836 O O . SER A 1 111 ? 6.109 0.853 -13.454 1.00 96.56 111 SER A O 1
ATOM 838 N N . GLY A 1 112 ? 4.492 -0.241 -12.353 1.00 96.94 112 GLY A N 1
ATOM 839 C CA . GLY A 1 112 ? 4.988 -1.581 -12.682 1.00 96.94 112 GLY A CA 1
ATOM 840 C C . GLY A 1 112 ? 5.084 -1.846 -14.190 1.00 96.94 112 GLY A C 1
ATOM 841 O O . GLY A 1 112 ? 6.102 -2.359 -14.658 1.00 96.94 112 GLY A O 1
ATOM 842 N N . ILE A 1 113 ? 4.074 -1.434 -14.965 1.00 96.88 113 ILE A N 1
ATOM 843 C CA . ILE A 1 113 ? 4.070 -1.558 -16.434 1.00 96.88 113 ILE A CA 1
ATOM 844 C C . ILE A 1 113 ? 5.215 -0.749 -17.059 1.00 96.88 113 ILE A C 1
ATOM 846 O O . ILE A 1 113 ? 5.935 -1.260 -17.920 1.00 96.88 113 ILE A O 1
ATOM 850 N N . TYR A 1 114 ? 5.426 0.494 -16.618 1.00 96.69 114 TYR A N 1
ATOM 851 C CA . TYR A 1 114 ? 6.531 1.330 -17.092 1.00 96.69 114 TYR A CA 1
ATOM 852 C C . TYR A 1 114 ? 7.890 0.721 -16.762 1.00 96.69 114 TYR A C 1
ATOM 854 O O . TYR A 1 114 ? 8.796 0.747 -17.597 1.00 96.69 114 TYR A O 1
ATOM 862 N N . THR A 1 115 ? 8.035 0.149 -15.571 1.00 97.81 115 THR A N 1
ATOM 863 C CA . THR A 1 115 ? 9.276 -0.491 -15.138 1.00 97.81 115 THR A CA 1
ATOM 864 C C . THR A 1 115 ? 9.574 -1.749 -15.940 1.00 97.81 115 THR A C 1
ATOM 866 O O . THR A 1 115 ? 10.681 -1.885 -16.459 1.00 97.81 115 THR A O 1
ATOM 869 N N . ALA A 1 116 ? 8.585 -2.621 -16.142 1.00 96.94 116 ALA A N 1
ATOM 870 C CA . ALA A 1 116 ? 8.729 -3.794 -16.999 1.00 96.94 116 ALA A CA 1
ATOM 871 C C . ALA A 1 116 ? 9.051 -3.401 -18.453 1.00 96.94 116 ALA A C 1
ATOM 873 O O . ALA A 1 116 ? 9.940 -3.985 -19.071 1.00 96.94 116 ALA A O 1
ATOM 874 N N . GLY A 1 117 ? 8.407 -2.356 -18.982 1.00 96.62 117 GLY A N 1
ATOM 875 C CA . GLY A 1 117 ? 8.719 -1.821 -20.309 1.00 96.62 117 GLY A CA 1
ATOM 876 C C . GLY A 1 117 ? 10.146 -1.278 -20.413 1.00 96.62 117 GLY A C 1
ATOM 877 O O . GLY A 1 117 ? 10.835 -1.527 -21.403 1.00 96.62 117 GLY A O 1
ATOM 878 N N . ALA A 1 118 ? 10.634 -0.606 -19.367 1.00 96.88 118 ALA A N 1
ATOM 879 C CA . ALA A 1 118 ? 12.006 -0.109 -19.293 1.00 96.88 118 ALA A CA 1
ATOM 880 C C . ALA A 1 118 ? 13.055 -1.232 -19.246 1.00 96.88 118 ALA A C 1
ATOM 882 O O . ALA A 1 118 ? 14.141 -1.038 -19.794 1.00 96.88 118 ALA A O 1
ATOM 883 N N . ILE A 1 119 ? 12.728 -2.368 -18.616 1.00 97.44 119 ILE A N 1
ATOM 884 C CA . ILE A 1 119 ? 13.565 -3.578 -18.569 1.00 97.44 119 ILE A CA 1
ATOM 885 C C . ILE A 1 119 ? 13.586 -4.275 -19.936 1.00 97.44 119 ILE A C 1
ATOM 887 O O . ILE A 1 119 ? 14.655 -4.619 -20.429 1.00 97.44 119 ILE A O 1
ATOM 891 N N . LEU A 1 120 ? 12.417 -4.458 -20.558 1.00 95.88 120 LEU A N 1
ATOM 892 C CA . LEU A 1 120 ? 12.265 -5.209 -21.811 1.00 95.88 120 LEU A CA 1
ATOM 893 C C . LEU A 1 120 ? 12.563 -4.390 -23.075 1.00 95.88 120 LEU A C 1
ATOM 895 O O . LEU A 1 120 ? 12.603 -4.950 -24.166 1.00 95.88 120 LEU A O 1
ATOM 899 N N . GLY A 1 121 ? 12.712 -3.068 -22.960 1.00 95.50 121 GLY A N 1
ATOM 900 C CA . GLY A 1 121 ? 12.850 -2.180 -24.117 1.00 95.50 121 GLY A CA 1
ATOM 901 C C . GLY A 1 121 ? 11.573 -2.084 -24.964 1.00 95.50 121 GLY A C 1
ATOM 902 O O . GLY A 1 121 ? 11.658 -1.899 -26.175 1.00 95.50 121 GLY A O 1
ATOM 903 N N . ARG A 1 122 ? 10.393 -2.225 -24.344 1.00 94.50 122 ARG A N 1
ATOM 904 C CA . ARG A 1 122 ? 9.078 -2.266 -25.012 1.00 94.50 122 ARG A CA 1
ATOM 905 C C . ARG A 1 122 ? 8.120 -1.221 -24.444 1.00 94.50 122 ARG A C 1
ATOM 907 O O . ARG A 1 122 ? 8.116 -0.959 -23.243 1.00 94.50 122 ARG A O 1
ATOM 914 N N . ASP A 1 123 ? 7.239 -0.686 -25.287 1.00 94.88 123 ASP A N 1
ATOM 915 C CA . ASP A 1 123 ? 6.128 0.178 -24.859 1.00 94.88 123 ASP A CA 1
ATOM 916 C C . ASP A 1 123 ? 4.943 -0.673 -24.361 1.00 94.88 123 ASP A C 1
ATOM 918 O O . ASP A 1 123 ? 3.904 -0.790 -25.011 1.00 94.88 123 ASP A O 1
ATOM 922 N N . LEU A 1 124 ? 5.114 -1.302 -23.192 1.00 96.31 124 LEU A N 1
ATOM 923 C CA . LEU A 1 124 ? 4.074 -2.150 -22.591 1.00 96.31 124 LEU A CA 1
ATOM 924 C C . LEU A 1 124 ? 2.820 -1.370 -22.199 1.00 96.31 124 LEU A C 1
ATOM 926 O O . LEU A 1 124 ? 1.738 -1.935 -22.091 1.00 96.31 124 LEU A O 1
ATOM 930 N N . HIS A 1 125 ? 2.946 -0.067 -21.980 1.00 95.25 125 HIS A N 1
ATOM 931 C CA . HIS A 1 125 ? 1.799 0.768 -21.676 1.00 95.25 125 HIS A CA 1
ATOM 932 C C . HIS A 1 125 ? 0.886 0.935 -22.889 1.00 95.25 125 HIS A C 1
ATOM 934 O O . HIS A 1 125 ? -0.333 0.860 -22.747 1.00 95.25 125 HIS A O 1
ATOM 940 N N . ARG A 1 126 ? 1.455 1.109 -24.088 1.00 96.12 126 ARG A N 1
ATOM 941 C CA . ARG A 1 126 ? 0.683 1.061 -25.333 1.00 96.12 126 ARG A CA 1
ATOM 942 C C . ARG A 1 126 ? 0.018 -0.297 -25.527 1.00 96.12 126 ARG A C 1
ATOM 944 O O . ARG A 1 126 ? -1.162 -0.324 -25.861 1.00 96.12 126 ARG A O 1
ATOM 951 N N . ASP A 1 127 ? 0.741 -1.394 -25.296 1.00 94.69 127 ASP A N 1
ATOM 952 C CA . ASP A 1 127 ? 0.169 -2.745 -25.373 1.00 94.69 127 ASP A CA 1
ATOM 953 C C . ASP A 1 127 ? -1.033 -2.884 -24.416 1.00 94.69 127 ASP A C 1
ATOM 955 O O . ASP A 1 127 ? -2.123 -3.256 -24.853 1.00 94.69 127 ASP A O 1
ATOM 959 N N . PHE A 1 128 ? -0.872 -2.479 -23.151 1.00 94.94 128 PHE A N 1
ATOM 960 C CA . PHE A 1 128 ? -1.927 -2.491 -22.134 1.00 94.94 128 PHE A CA 1
ATOM 961 C C . PHE A 1 128 ? -3.151 -1.661 -22.540 1.00 94.94 128 PHE A C 1
ATOM 963 O O . PHE A 1 128 ? -4.275 -2.156 -22.498 1.00 94.94 128 PHE A O 1
ATOM 970 N N . ARG A 1 129 ? -2.951 -0.413 -22.989 1.00 95.06 129 ARG A N 1
ATOM 971 C CA . ARG A 1 129 ? -4.058 0.457 -23.428 1.00 95.06 129 ARG A CA 1
ATOM 972 C C . ARG A 1 129 ? -4.808 -0.087 -24.640 1.00 95.06 129 ARG A C 1
ATOM 974 O O . ARG A 1 129 ? -6.000 0.161 -24.771 1.00 95.06 129 ARG A O 1
ATOM 981 N N . ASN A 1 130 ? -4.119 -0.819 -25.510 1.00 96.50 130 ASN A N 1
ATOM 982 C CA . ASN A 1 130 ? -4.720 -1.467 -26.671 1.00 96.50 130 ASN A CA 1
ATOM 983 C C . ASN A 1 130 ? -5.410 -2.799 -26.317 1.00 96.50 130 ASN A C 1
ATOM 985 O O . ASN A 1 130 ? -5.814 -3.524 -27.223 1.00 96.50 130 ASN A O 1
ATOM 989 N N . GLY A 1 131 ? -5.512 -3.148 -25.029 1.00 92.81 131 GLY A N 1
ATOM 990 C CA . GLY A 1 131 ? -6.142 -4.384 -24.567 1.00 92.81 131 GLY A CA 1
ATOM 991 C C . GLY A 1 131 ? -5.319 -5.641 -24.848 1.00 92.81 131 GLY A C 1
ATOM 992 O O . GLY A 1 131 ? -5.872 -6.737 -24.871 1.00 92.81 131 GLY A O 1
ATOM 993 N N . ARG A 1 132 ? -4.008 -5.513 -25.090 1.00 91.75 132 ARG A N 1
ATOM 994 C CA . ARG A 1 132 ? -3.136 -6.671 -25.313 1.00 91.75 132 ARG A CA 1
ATOM 995 C C . ARG A 1 132 ? -2.731 -7.299 -23.986 1.00 91.75 132 ARG A C 1
ATOM 997 O O . ARG A 1 132 ? -2.421 -6.603 -23.019 1.00 91.75 132 ARG A O 1
ATOM 1004 N N . TYR A 1 133 ? -2.650 -8.625 -23.974 1.00 88.69 133 TYR A N 1
ATOM 1005 C CA . TYR A 1 133 ? -2.079 -9.362 -22.855 1.00 88.69 133 TYR A CA 1
ATOM 1006 C C . TYR A 1 133 ? -0.584 -9.045 -22.714 1.00 88.69 133 TYR A C 1
ATOM 1008 O O . TYR A 1 133 ? 0.186 -9.175 -23.666 1.00 88.69 133 TYR A O 1
ATOM 1016 N N . LEU A 1 134 ? -0.170 -8.613 -21.518 1.00 88.94 134 LEU A N 1
ATOM 1017 C CA . LEU A 1 134 ? 1.238 -8.310 -21.218 1.00 88.94 134 LEU A CA 1
ATOM 1018 C C . LEU A 1 134 ? 2.064 -9.568 -20.922 1.00 88.94 134 LEU A C 1
ATOM 1020 O O . LEU A 1 134 ? 3.284 -9.556 -21.075 1.00 88.94 134 LEU A O 1
ATOM 1024 N N . VAL A 1 135 ? 1.390 -10.641 -20.510 1.00 86.50 135 VAL A N 1
ATOM 1025 C CA . VAL A 1 135 ? 1.948 -11.973 -20.263 1.00 86.50 135 VAL A CA 1
ATOM 1026 C C . VAL A 1 135 ? 1.105 -13.008 -21.012 1.00 86.50 135 VAL A C 1
ATOM 1028 O O . VAL A 1 135 ? -0.087 -12.760 -21.206 1.00 86.50 135 VAL A O 1
ATOM 1031 N N . PRO A 1 136 ? 1.676 -14.148 -21.438 1.00 84.25 136 PRO A N 1
ATOM 1032 C CA . PRO A 1 136 ? 0.899 -15.223 -22.049 1.00 84.25 136 PRO A CA 1
ATOM 1033 C C . PRO A 1 136 ? -0.250 -15.695 -21.149 1.00 84.25 136 PRO A C 1
ATOM 1035 O O . PRO A 1 136 ? -0.168 -15.644 -19.916 1.00 84.25 136 PRO A O 1
ATOM 1038 N N . GLU A 1 137 ? -1.317 -16.196 -21.761 1.00 79.62 137 GLU A N 1
ATOM 1039 C CA . GLU A 1 137 ? -2.397 -16.845 -21.021 1.00 79.62 137 GLU A CA 1
ATOM 1040 C C . GLU A 1 137 ? -1.871 -18.089 -20.286 1.00 79.62 137 GLU A C 1
ATOM 1042 O O . GLU A 1 137 ? -0.965 -18.772 -20.762 1.00 79.62 137 GLU A O 1
ATOM 1047 N N . GLY A 1 138 ? -2.394 -18.352 -19.087 1.00 81.38 138 GLY A N 1
ATOM 1048 C CA . GLY A 1 138 ? -1.946 -19.472 -18.253 1.00 81.38 138 GLY A CA 1
ATOM 1049 C C . GLY A 1 138 ? -0.626 -19.243 -17.503 1.00 81.38 138 GLY A C 1
ATOM 1050 O O . GLY A 1 138 ? -0.206 -20.123 -16.761 1.00 81.38 138 GLY A O 1
ATOM 1051 N N . THR A 1 139 ? 0.012 -18.070 -17.634 1.00 84.38 139 THR A N 1
ATOM 1052 C CA . THR A 1 139 ? 1.252 -17.754 -16.887 1.00 84.38 139 THR A CA 1
ATOM 1053 C C . THR A 1 139 ? 0.992 -17.488 -15.400 1.00 84.38 139 THR A C 1
ATOM 1055 O O . THR A 1 139 ? 1.893 -17.624 -14.574 1.00 84.38 139 THR A O 1
ATOM 1058 N N . LEU A 1 140 ? -0.230 -17.082 -15.036 1.00 78.69 140 LEU A N 1
ATOM 1059 C CA . LEU A 1 140 ? -0.593 -16.901 -13.633 1.00 78.69 140 LEU A CA 1
ATOM 1060 C C . LEU A 1 140 ? -0.820 -18.273 -12.982 1.00 78.69 140 LEU A C 1
ATOM 1062 O O . LEU A 1 140 ? -1.623 -19.052 -13.499 1.00 78.69 140 LEU A O 1
ATOM 1066 N N . PRO A 1 141 ? -0.158 -18.573 -11.849 1.00 78.31 141 PRO A N 1
ATOM 1067 C CA . PRO A 1 141 ? -0.355 -19.838 -11.161 1.00 78.31 141 PRO A CA 1
ATOM 1068 C C . PRO A 1 141 ? -1.806 -19.964 -10.691 1.00 78.31 141 PRO A C 1
ATOM 1070 O O . PRO A 1 141 ? -2.388 -19.017 -10.157 1.00 78.31 141 PRO A O 1
ATOM 1073 N N . SER A 1 142 ? -2.387 -21.151 -10.867 1.00 78.56 142 SER A N 1
ATOM 1074 C CA . SER A 1 142 ? -3.720 -21.450 -10.348 1.00 78.56 142 SER A CA 1
ATOM 1075 C C . SER A 1 142 ? -3.727 -21.334 -8.827 1.00 78.56 142 SER A C 1
ATOM 1077 O O . SER A 1 142 ? -2.860 -21.899 -8.153 1.00 78.56 142 SER A O 1
ATOM 1079 N N . THR A 1 143 ? -4.728 -20.656 -8.268 1.00 80.12 143 THR A N 1
ATOM 1080 C CA . THR A 1 143 ? -4.965 -20.696 -6.824 1.00 80.12 143 THR A CA 1
ATOM 1081 C C . THR A 1 143 ? -5.271 -22.134 -6.416 1.00 80.12 143 THR A C 1
ATOM 1083 O O . THR A 1 143 ? -6.121 -22.787 -7.023 1.00 80.12 143 THR A O 1
ATOM 1086 N N . ARG A 1 144 ? -4.567 -22.647 -5.404 1.00 83.19 144 ARG A N 1
ATOM 1087 C CA . ARG A 1 144 ? -4.833 -23.994 -4.893 1.00 83.19 144 ARG A CA 1
ATOM 1088 C C . ARG A 1 144 ? -6.228 -24.045 -4.274 1.00 83.19 144 ARG A C 1
ATOM 1090 O O . ARG A 1 144 ? -6.651 -23.091 -3.627 1.00 83.19 144 ARG A O 1
ATOM 1097 N N . SER A 1 145 ? -6.912 -25.175 -4.411 1.00 83.00 145 SER A N 1
ATOM 1098 C CA . SER A 1 145 ? -8.261 -25.370 -3.861 1.00 83.00 145 SER A CA 1
ATOM 1099 C C . SER A 1 145 ? -8.325 -25.305 -2.331 1.00 83.00 145 SER A C 1
ATOM 1101 O O . SER A 1 145 ? -9.396 -25.100 -1.774 1.00 83.00 145 SER A O 1
ATOM 1103 N N . ASP A 1 146 ? -7.195 -25.496 -1.653 1.00 84.12 146 ASP A N 1
ATOM 1104 C CA . ASP A 1 146 ? -7.048 -25.453 -0.197 1.00 84.12 146 ASP A CA 1
ATOM 1105 C C . ASP A 1 146 ? -6.452 -24.125 0.312 1.00 84.12 146 ASP A C 1
ATOM 1107 O O . ASP A 1 146 ? -6.078 -24.016 1.481 1.00 84.12 146 ASP A O 1
ATOM 1111 N N . PHE A 1 147 ? -6.312 -23.118 -0.557 1.00 83.88 147 PHE A N 1
ATOM 1112 C CA . PHE A 1 147 ? -5.758 -21.826 -0.174 1.00 83.88 147 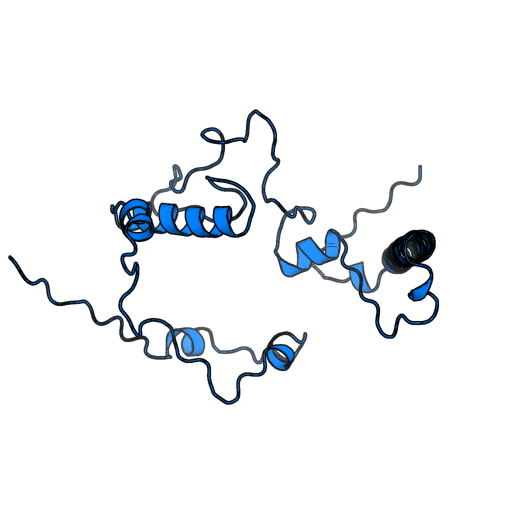PHE A CA 1
ATOM 1113 C C . PHE A 1 147 ? -6.748 -21.041 0.695 1.00 83.88 147 PHE A C 1
ATOM 1115 O O . PHE A 1 147 ? -7.762 -20.544 0.207 1.00 83.88 147 PHE A O 1
ATOM 1122 N N . ASP A 1 148 ? -6.417 -20.884 1.977 1.00 82.44 148 ASP A N 1
ATOM 1123 C CA . ASP A 1 148 ? -7.129 -19.994 2.894 1.00 82.44 148 ASP A CA 1
ATOM 1124 C C . ASP A 1 148 ? -6.322 -18.700 3.128 1.00 82.44 148 ASP A C 1
ATOM 1126 O O . ASP A 1 148 ? -5.319 -18.719 3.855 1.00 82.44 148 ASP A O 1
ATOM 1130 N N . PRO A 1 149 ? -6.745 -17.549 2.572 1.00 79.50 149 PRO A N 1
ATOM 1131 C CA . PRO A 1 149 ? -6.022 -16.292 2.741 1.00 79.50 149 PRO A CA 1
ATOM 1132 C C . PRO A 1 149 ? -5.920 -15.855 4.210 1.00 79.50 149 PRO A C 1
ATOM 1134 O O . PRO A 1 149 ? -4.940 -15.203 4.587 1.00 79.50 149 PRO A O 1
ATOM 1137 N N . LEU A 1 150 ? -6.888 -16.225 5.059 1.00 79.00 150 LEU A N 1
ATOM 1138 C CA . LEU A 1 150 ? -6.873 -15.886 6.479 1.00 79.00 150 LEU A CA 1
ATOM 1139 C C . LEU A 1 150 ? -5.805 -16.689 7.221 1.00 79.00 150 LEU A C 1
ATOM 1141 O O . LEU A 1 150 ? -5.039 -16.108 7.992 1.00 79.00 150 LEU A O 1
ATOM 1145 N N . ALA A 1 151 ? -5.715 -17.998 6.972 1.00 79.88 151 ALA A N 1
ATOM 1146 C CA . ALA A 1 151 ? -4.653 -18.831 7.525 1.00 79.88 151 ALA A CA 1
ATOM 1147 C C . ALA A 1 151 ? -3.265 -18.309 7.126 1.00 79.88 151 ALA A C 1
ATOM 1149 O O . ALA A 1 151 ? -2.409 -18.150 7.992 1.00 79.88 151 ALA A O 1
ATOM 1150 N N . TYR A 1 152 ? -3.056 -17.959 5.852 1.00 74.25 152 TYR A N 1
ATOM 1151 C CA . TYR A 1 152 ? -1.764 -17.460 5.359 1.00 74.25 152 TYR A CA 1
ATOM 1152 C C . TYR A 1 152 ? -1.369 -16.081 5.914 1.00 74.25 152 TYR A C 1
ATOM 1154 O O . TYR A 1 152 ? -0.179 -15.772 6.012 1.00 74.25 152 TYR A O 1
ATOM 1162 N N . SER A 1 153 ? -2.345 -15.256 6.299 1.00 69.69 153 SER A N 1
ATOM 1163 C CA . SER A 1 153 ? -2.106 -13.897 6.803 1.00 69.69 153 SER A CA 1
ATOM 1164 C C . SER A 1 153 ? -1.815 -13.837 8.311 1.00 69.69 153 SER A C 1
ATOM 1166 O O . SER A 1 153 ? -1.413 -12.786 8.815 1.00 69.69 153 SER A O 1
ATOM 1168 N N . ARG A 1 154 ? -1.985 -14.940 9.057 1.00 73.44 154 ARG A N 1
ATOM 1169 C CA . ARG A 1 154 ? -1.742 -14.972 10.511 1.00 73.44 154 ARG A CA 1
ATOM 1170 C C . ARG A 1 154 ? -0.250 -14.995 10.850 1.00 73.44 154 ARG A C 1
ATOM 1172 O O . ARG A 1 154 ? 0.535 -15.775 10.309 1.00 73.44 154 ARG A O 1
ATOM 1179 N N . VAL A 1 155 ? 0.139 -14.169 11.822 1.00 58.00 155 VAL A N 1
ATOM 1180 C CA . VAL A 1 155 ? 1.487 -14.177 12.413 1.00 58.00 155 VAL A CA 1
ATOM 1181 C C . VAL A 1 155 ? 1.752 -15.564 13.013 1.00 58.00 155 VAL A C 1
ATOM 1183 O O . VAL A 1 155 ? 0.957 -16.051 13.809 1.00 58.00 155 VAL A O 1
ATOM 1186 N N . GLY A 1 156 ? 2.839 -16.219 12.593 1.00 57.16 156 GLY A N 1
ATOM 1187 C CA . GLY A 1 156 ? 3.192 -17.586 13.010 1.00 57.16 156 GLY A CA 1
ATOM 1188 C C . GLY A 1 156 ? 2.655 -18.712 12.113 1.00 57.16 156 GLY A C 1
ATOM 1189 O O . GLY A 1 156 ? 3.142 -19.833 12.212 1.00 57.16 156 GLY A O 1
ATOM 1190 N N . ALA A 1 157 ? 1.730 -18.429 11.186 1.00 55.34 157 ALA A N 1
ATOM 1191 C CA . ALA A 1 157 ? 1.266 -19.408 10.194 1.00 55.34 157 ALA A CA 1
ATOM 1192 C C . ALA A 1 157 ? 2.218 -19.557 8.994 1.00 55.34 157 ALA A C 1
ATOM 1194 O O . ALA A 1 157 ? 2.101 -20.508 8.219 1.00 55.34 157 ALA A O 1
ATOM 1195 N N . ARG A 1 158 ? 3.201 -18.653 8.858 1.00 52.38 158 ARG A N 1
ATOM 1196 C CA . ARG A 1 158 ? 4.332 -18.843 7.948 1.00 52.38 158 ARG A CA 1
ATOM 1197 C C . ARG A 1 158 ? 5.152 -20.036 8.437 1.00 52.38 158 ARG A C 1
ATOM 1199 O O . ARG A 1 158 ? 6.109 -19.869 9.191 1.00 52.38 158 ARG A O 1
ATOM 1206 N N . LYS A 1 159 ? 4.841 -21.241 7.949 1.00 47.34 159 LYS A N 1
ATOM 1207 C CA . LYS A 1 159 ? 5.922 -22.197 7.697 1.00 47.34 159 LYS A CA 1
ATOM 1208 C C . LYS A 1 159 ? 6.933 -21.443 6.836 1.00 47.34 159 LYS A C 1
ATOM 1210 O O . LYS A 1 159 ? 6.533 -20.743 5.907 1.00 47.34 159 LYS A O 1
ATOM 1215 N N . ARG A 1 160 ? 8.214 -21.495 7.200 1.00 43.41 160 ARG A N 1
ATOM 1216 C CA . ARG A 1 160 ? 9.304 -21.032 6.339 1.00 43.41 160 ARG A CA 1
ATOM 1217 C C . ARG A 1 160 ? 9.198 -21.872 5.066 1.00 43.41 160 ARG A C 1
ATOM 1219 O O . ARG A 1 160 ? 9.703 -22.985 5.044 1.00 43.41 160 ARG A O 1
ATOM 1226 N N . THR A 1 161 ? 8.434 -21.410 4.083 1.00 47.94 161 THR A N 1
ATOM 1227 C CA . THR A 1 161 ? 8.443 -22.008 2.755 1.00 47.94 161 THR A CA 1
ATOM 1228 C C . THR A 1 161 ? 9.860 -21.801 2.254 1.00 47.94 161 THR A C 1
ATOM 1230 O O . THR A 1 161 ? 10.377 -20.679 2.338 1.00 47.94 161 THR A O 1
ATOM 1233 N N . ASP A 1 162 ? 10.521 -22.885 1.868 1.00 43.81 162 ASP A N 1
ATOM 1234 C CA . ASP A 1 162 ? 11.873 -22.813 1.332 1.00 43.81 162 ASP A CA 1
ATOM 1235 C C . ASP A 1 162 ? 11.846 -21.832 0.141 1.00 43.81 162 ASP A C 1
ATOM 1237 O O . ASP A 1 162 ? 10.929 -21.929 -0.682 1.00 43.81 162 ASP A O 1
ATOM 1241 N N . PRO A 1 163 ? 12.743 -20.830 0.053 1.00 45.09 163 PRO A N 1
ATOM 1242 C CA . PRO A 1 163 ? 12.815 -19.954 -1.114 1.00 45.09 163 PRO A CA 1
ATOM 1243 C C . PRO A 1 163 ? 12.847 -20.738 -2.431 1.00 45.09 163 PRO A C 1
ATOM 1245 O O . PRO A 1 163 ? 12.256 -20.294 -3.417 1.00 45.09 163 PRO A O 1
ATOM 1248 N N . ASP A 1 164 ? 13.460 -21.924 -2.413 1.00 40.38 164 ASP A N 1
ATOM 1249 C CA . ASP A 1 164 ? 13.483 -22.825 -3.555 1.00 40.38 164 ASP A CA 1
ATOM 1250 C C . ASP A 1 164 ? 12.091 -23.389 -3.865 1.00 40.38 164 ASP A C 1
ATOM 1252 O O . ASP A 1 164 ? 11.758 -23.503 -5.030 1.00 40.38 164 ASP A O 1
ATOM 1256 N N . GLU A 1 165 ? 11.218 -23.621 -2.882 1.00 45.53 165 GLU A N 1
ATOM 1257 C CA . GLU A 1 165 ? 9.860 -24.167 -3.063 1.00 45.53 165 GLU A CA 1
ATOM 1258 C C . GLU A 1 165 ? 8.881 -23.160 -3.713 1.00 45.53 165 GLU A C 1
ATOM 1260 O O . GLU A 1 165 ? 7.977 -23.535 -4.462 1.00 45.53 165 GLU A O 1
ATOM 1265 N N . LEU A 1 166 ? 9.084 -21.856 -3.474 1.00 42.84 166 LEU A N 1
ATOM 1266 C CA . LEU A 1 166 ? 8.346 -20.765 -4.136 1.00 42.84 166 LEU A CA 1
ATOM 1267 C C . LEU 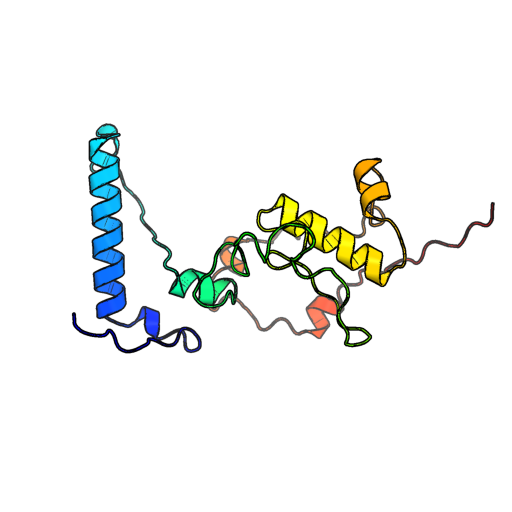A 1 166 ? 8.804 -20.534 -5.585 1.00 42.84 166 LEU A C 1
ATOM 1269 O O . LEU A 1 166 ? 8.018 -20.048 -6.400 1.00 42.84 166 LEU A O 1
ATOM 1273 N N . LEU A 1 167 ? 10.056 -20.879 -5.897 1.00 41.38 167 LEU A N 1
ATOM 1274 C CA . LEU A 1 167 ? 10.652 -20.782 -7.233 1.00 41.38 167 LEU A CA 1
ATOM 1275 C C . LEU A 1 167 ? 10.616 -22.116 -8.006 1.00 41.38 167 LEU A C 1
ATOM 1277 O O . LEU A 1 167 ? 10.786 -22.109 -9.222 1.00 41.38 167 LEU A O 1
ATOM 1281 N N . SER A 1 168 ? 10.377 -23.245 -7.330 1.00 37.72 168 SER A N 1
ATOM 1282 C CA . SER A 1 168 ? 10.371 -24.599 -7.902 1.00 37.72 168 SER A CA 1
ATOM 1283 C C . SER A 1 168 ? 8.988 -25.100 -8.294 1.00 37.72 168 SER A C 1
ATOM 1285 O O . SER A 1 168 ? 8.883 -26.206 -8.822 1.00 37.72 168 SER A O 1
ATOM 1287 N N . SER A 1 169 ? 7.919 -24.336 -8.048 1.00 36.84 169 SER A N 1
ATOM 1288 C CA . SER A 1 169 ? 6.683 -24.563 -8.797 1.00 36.84 169 SER A CA 1
ATOM 1289 C C . SER A 1 169 ? 7.005 -24.235 -10.254 1.00 36.84 169 SER A C 1
ATOM 1291 O O . SER A 1 169 ? 7.366 -23.086 -10.525 1.00 36.84 169 SER A O 1
ATOM 1293 N N . PRO A 1 170 ? 6.956 -25.201 -11.188 1.00 34.25 170 PRO A N 1
ATOM 1294 C CA . PRO A 1 170 ? 7.383 -24.969 -12.551 1.00 34.25 170 PRO A CA 1
ATOM 1295 C C . PRO A 1 170 ? 6.341 -24.083 -13.232 1.00 34.25 170 PRO A C 1
ATOM 1297 O O . PRO A 1 170 ? 5.448 -24.553 -13.930 1.00 34.25 170 PRO A O 1
ATOM 1300 N N . ALA A 1 171 ? 6.470 -22.771 -13.071 1.00 39.12 171 ALA A N 1
ATOM 1301 C CA . ALA A 1 171 ? 6.116 -21.872 -14.144 1.00 39.12 171 ALA A CA 1
ATOM 1302 C C . ALA A 1 171 ? 7.187 -22.097 -15.216 1.00 39.12 171 ALA A C 1
ATOM 1304 O O . ALA A 1 171 ? 8.187 -21.383 -15.275 1.00 39.12 171 ALA A O 1
ATOM 1305 N N . GLU A 1 172 ? 7.020 -23.147 -16.029 1.00 33.03 172 GLU A N 1
ATOM 1306 C CA . GLU A 1 172 ? 7.686 -23.201 -17.324 1.00 33.03 172 GLU A CA 1
ATOM 1307 C C . GLU A 1 172 ? 7.286 -21.917 -18.054 1.00 33.03 172 GLU A C 1
ATOM 1309 O O . GLU A 1 172 ? 6.202 -21.815 -18.631 1.00 33.03 172 GLU A O 1
ATOM 1314 N N . ILE A 1 173 ? 8.156 -20.907 -18.016 1.00 38.78 173 ILE A N 1
ATOM 1315 C CA . ILE A 1 173 ? 8.093 -19.786 -18.941 1.00 38.78 173 ILE A CA 1
ATOM 1316 C C . ILE A 1 173 ? 8.444 -20.392 -20.296 1.00 38.78 173 ILE A C 1
ATOM 1318 O O . ILE A 1 173 ? 9.601 -20.403 -20.716 1.00 38.78 173 ILE A O 1
ATOM 1322 N N . ARG A 1 174 ? 7.441 -20.965 -20.968 1.00 35.78 174 ARG A N 1
ATOM 1323 C CA . ARG A 1 174 ? 7.563 -21.363 -22.364 1.00 35.78 174 ARG A CA 1
ATOM 1324 C C . ARG A 1 174 ? 7.862 -20.101 -23.150 1.00 35.78 174 ARG A C 1
ATOM 1326 O O . ARG A 1 174 ? 7.009 -19.233 -23.321 1.00 35.78 174 ARG A O 1
ATOM 1333 N N . THR A 1 175 ? 9.106 -19.987 -23.590 1.00 34.50 175 THR A N 1
ATOM 1334 C CA . THR A 1 175 ? 9.523 -18.955 -24.529 1.00 34.50 175 THR A CA 1
ATOM 1335 C C . THR A 1 175 ? 8.723 -19.190 -25.812 1.00 34.50 175 THR A C 1
ATOM 1337 O O . THR A 1 175 ? 8.786 -20.300 -26.348 1.00 34.50 175 THR A O 1
ATOM 1340 N N . PRO A 1 176 ? 7.918 -18.230 -26.298 1.00 37.22 176 PRO A N 1
ATOM 1341 C CA . PRO A 1 176 ? 7.242 -18.421 -27.569 1.00 37.22 176 PRO A CA 1
ATOM 1342 C C . PRO A 1 176 ? 8.302 -18.527 -28.668 1.00 37.22 176 PRO A C 1
ATOM 1344 O O . PRO A 1 176 ? 9.272 -17.766 -28.682 1.00 37.22 176 PRO A O 1
ATOM 1347 N N . ALA A 1 177 ? 8.126 -19.494 -29.568 1.00 38.91 177 ALA A N 1
ATOM 1348 C CA . ALA A 1 177 ? 8.923 -19.580 -30.779 1.00 38.91 177 ALA A CA 1
ATOM 1349 C C . ALA A 1 177 ? 8.783 -18.262 -31.552 1.00 38.91 177 ALA A C 1
ATOM 1351 O O . ALA A 1 177 ? 7.669 -17.783 -31.773 1.00 38.91 177 ALA A O 1
ATOM 1352 N N . VAL A 1 178 ? 9.916 -17.680 -31.941 1.00 35.75 178 VAL A N 1
ATOM 1353 C CA . VAL A 1 178 ? 9.964 -16.587 -32.912 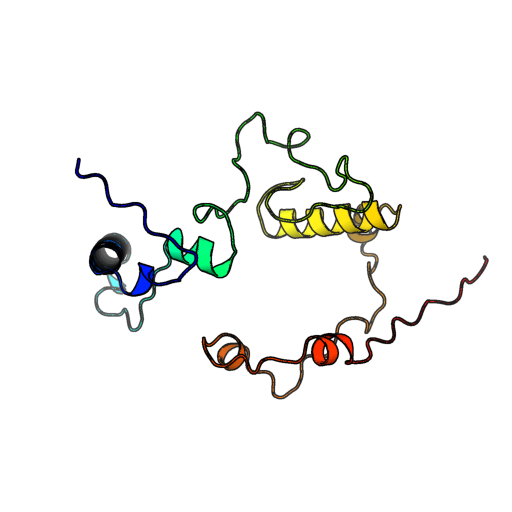1.00 35.75 178 VAL A CA 1
ATOM 1354 C C . VAL A 1 178 ? 9.348 -17.116 -34.203 1.00 35.75 178 VAL A C 1
ATOM 1356 O O . VAL A 1 178 ? 9.935 -17.960 -34.873 1.00 35.75 178 VAL A O 1
ATOM 1359 N N . THR A 1 179 ? 8.138 -16.671 -34.525 1.00 37.75 179 THR A N 1
ATOM 1360 C CA . THR A 1 179 ? 7.601 -16.794 -35.877 1.00 37.75 179 THR A CA 1
ATOM 1361 C C . THR A 1 179 ? 8.002 -15.537 -36.629 1.00 37.75 179 THR A C 1
ATOM 1363 O O . THR A 1 179 ? 7.425 -14.475 -36.392 1.00 37.75 179 THR A O 1
ATOM 1366 N N . ASP A 1 180 ? 9.013 -15.667 -37.487 1.00 36.50 180 ASP A N 1
ATOM 1367 C CA . ASP A 1 180 ? 9.298 -14.689 -38.535 1.00 36.50 180 ASP A CA 1
ATOM 1368 C C . ASP A 1 180 ? 8.081 -14.587 -39.463 1.00 36.50 180 ASP A C 1
ATOM 1370 O O . ASP A 1 180 ? 7.575 -15.597 -39.964 1.00 36.50 180 ASP A O 1
ATOM 1374 N N . GLY A 1 181 ? 7.620 -13.356 -39.669 1.00 37.12 181 GLY A N 1
ATOM 1375 C CA . GLY A 1 181 ? 6.576 -12.966 -40.611 1.00 37.12 181 GLY A CA 1
ATOM 1376 C C . GLY A 1 181 ? 6.720 -11.496 -40.957 1.00 37.12 181 GLY A C 1
ATOM 1377 O O . GLY A 1 181 ? 6.827 -10.691 -40.004 1.00 37.12 181 GLY A O 1
#

Sequence (181 aa):
MGGATPMTTRDHDYAADETYQRVKKSLTDAMIDRATTVLPEIEGRVVHQEAATPLTQERYTQSTQGASYGIEMNTHQMALARPGPKTSIRGLYLAGASCRPGPTTEGVLLSGIYTAGAILGRDLHRDFRNGRYLVPEGTLPSTRSDFDPLAYSRVGARKRTDPDELLSSPAEIRTPAVTDG

Organism: NCBI:txid417102

Secondary structure (DSSP, 8-state):
--------STTSGGGT-HHHHHHHHHHHHHHHHHHHHH-GGGTT---------HHHHHHHH--GGG-TTSS---TTSSGGGS--SB-SSTT-B--STTSSS-SSHHHHHHHHHHHHHHHHTS-HHHHHHTT--SS-TT-SPPPPTT--HHHHHSTT------HHHHH-S-----PPP----

Radius of gyration: 22.46 Å; chains: 1; bounding box: 51×46×68 Å

pLDDT: mean 81.37, std 19.88, range [33.03, 97.94]

InterPro domains:
  IPR002937 Amine oxidase [PF01593] (28-120)
  IPR036188 FAD/NAD(P)-binding domain superfamily [SSF51905] (82-121)
  IPR052206 All-trans-retinol saturase [PTHR46091] (17-128)

Foldseek 3Di:
DDDDDDDDLVVVCCVVDPVSVVVQVVVQVVVVVVVCVVVVVCVVVPPDDDDADLSNLCNVPVAVSSDQQHDDDDPCCAAPNFAAQDDPDPPHGDAARRGPPHGDPVRRVVRVQRNVCVVVVHPSVVCVVVVHDPADPPLDDDDDPPDDPVCVPDDPSDPVCPPCNVVVPPSPPPDDPDDDD